Protein AF-A0A7S2GTJ6-F1 (afdb_monomer_lite)

InterPro domains:
  IPR036465 von Willebrand factor A-like domain superfamily [G3DSA:3.40.50.410] (1-73)
  IPR036465 von Willebrand factor A-like domain superfamily [SSF53300] (1-71)

Structure (mmCIF, N/CA/C/O backbone):
data_AF-A0A7S2GTJ6-F1
#
_entry.id   AF-A0A7S2GTJ6-F1
#
loop_
_atom_site.group_PDB
_atom_site.id
_atom_site.type_symbol
_atom_site.label_atom_id
_atom_site.label_alt_id
_atom_site.label_comp_id
_atom_site.label_asym_id
_atom_site.label_entity_id
_atom_site.label_seq_id
_atom_site.pdbx_PDB_ins_code
_atom_site.Cartn_x
_atom_site.Cartn_y
_atom_site.Cartn_z
_atom_site.occupancy
_atom_site.B_iso_or_equiv
_atom_site.auth_seq_id
_atom_site.auth_comp_id
_atom_site.auth_asym_id
_atom_site.auth_atom_id
_atom_site.pdbx_PDB_model_num
ATOM 1 N N . ARG A 1 1 ? -9.050 7.656 -2.848 1.00 88.12 1 ARG A N 1
ATOM 2 C CA . ARG A 1 1 ? -8.308 8.629 -2.011 1.00 88.12 1 ARG A CA 1
ATOM 3 C C . ARG A 1 1 ? -7.634 7.841 -0.902 1.00 88.12 1 ARG A C 1
ATOM 5 O O . ARG A 1 1 ? -8.272 6.912 -0.416 1.00 88.12 1 ARG A O 1
ATOM 12 N N . ILE A 1 2 ? -6.395 8.171 -0.550 1.00 91.94 2 ILE A N 1
ATOM 13 C CA . ILE A 1 2 ? -5.609 7.407 0.428 1.00 91.94 2 ILE A CA 1
ATOM 14 C C . ILE A 1 2 ? -5.216 8.280 1.611 1.00 91.94 2 ILE A C 1
ATOM 16 O O . ILE A 1 2 ? -5.014 9.480 1.441 1.00 91.94 2 ILE A O 1
ATOM 20 N N . MET A 1 3 ? -5.103 7.657 2.776 1.00 94.75 3 MET A N 1
ATOM 21 C CA . MET A 1 3 ? -4.469 8.208 3.966 1.00 94.75 3 MET A CA 1
ATOM 22 C C . MET A 1 3 ? -3.465 7.175 4.471 1.00 94.75 3 MET A C 1
ATOM 24 O O . MET A 1 3 ? -3.813 6.002 4.609 1.00 94.75 3 MET A O 1
ATOM 28 N N . LEU A 1 4 ? -2.230 7.609 4.705 1.00 95.25 4 LEU A N 1
ATOM 29 C CA . LEU A 1 4 ? -1.176 6.796 5.303 1.00 95.25 4 LEU A CA 1
ATOM 30 C C . LEU A 1 4 ? -0.922 7.347 6.706 1.00 95.25 4 LEU A C 1
ATOM 32 O O . LEU A 1 4 ? -0.662 8.541 6.845 1.00 95.25 4 LEU A O 1
ATOM 36 N N . PHE A 1 5 ? -1.027 6.502 7.727 1.00 94.50 5 PHE A N 1
ATOM 37 C CA . PHE A 1 5 ? -0.832 6.890 9.121 1.00 94.50 5 PHE A CA 1
ATOM 38 C C . PHE A 1 5 ? 0.203 5.980 9.785 1.00 94.50 5 PHE A C 1
ATOM 40 O O . PHE A 1 5 ? -0.005 4.775 9.868 1.00 94.50 5 PHE A O 1
ATOM 47 N N . LEU A 1 6 ? 1.316 6.552 10.237 1.00 94.56 6 LEU A N 1
ATOM 48 C CA . LEU A 1 6 ? 2.401 5.848 10.921 1.00 94.56 6 LEU A CA 1
ATOM 49 C C . LEU A 1 6 ? 2.396 6.232 12.401 1.00 94.56 6 LEU A C 1
ATOM 51 O O . LEU A 1 6 ? 2.280 7.413 12.724 1.00 94.56 6 LEU A O 1
ATOM 55 N N . THR A 1 7 ? 2.541 5.248 13.282 1.00 93.69 7 THR A N 1
ATOM 56 C CA . THR A 1 7 ? 2.640 5.449 14.728 1.00 93.69 7 THR A CA 1
ATOM 57 C C . THR A 1 7 ? 3.587 4.430 15.353 1.00 93.69 7 THR A C 1
ATOM 59 O O . THR A 1 7 ? 3.664 3.292 14.905 1.00 93.69 7 THR A O 1
ATOM 62 N N . ASP A 1 8 ? 4.309 4.835 16.385 1.00 92.00 8 ASP A N 1
ATOM 63 C CA . ASP A 1 8 ? 5.179 4.010 17.228 1.00 92.00 8 ASP A CA 1
ATOM 64 C C . ASP A 1 8 ? 4.646 3.891 18.671 1.00 92.00 8 ASP A C 1
ATOM 66 O O . ASP A 1 8 ? 5.293 3.297 19.530 1.00 92.00 8 ASP A O 1
ATOM 70 N N . GLY A 1 9 ? 3.470 4.466 18.949 1.00 91.12 9 GLY A N 1
ATOM 71 C CA . GLY A 1 9 ? 2.960 4.675 20.302 1.00 91.12 9 GLY A CA 1
ATOM 72 C C . GLY A 1 9 ? 1.691 3.895 20.643 1.00 91.12 9 GLY A C 1
ATOM 73 O O . GLY A 1 9 ? 1.152 3.128 19.844 1.00 91.12 9 GLY A O 1
ATOM 74 N N . HIS A 1 10 ? 1.203 4.137 21.860 1.00 90.62 10 HIS A N 1
ATOM 75 C CA . HIS A 1 10 ? -0.085 3.661 22.361 1.00 90.62 10 HIS A CA 1
ATOM 76 C C . HIS A 1 10 ? -1.093 4.811 22.412 1.00 90.62 10 HIS A C 1
ATOM 78 O O . HIS A 1 10 ? -0.738 5.933 22.781 1.00 90.62 10 HIS A O 1
ATOM 84 N N . ASP A 1 11 ? -2.357 4.532 22.084 1.00 88.94 11 ASP A N 1
ATOM 85 C CA . ASP A 1 11 ? -3.422 5.513 22.283 1.00 88.94 11 ASP A CA 1
ATOM 86 C C . ASP A 1 11 ? -3.763 5.672 23.772 1.00 88.94 11 ASP A C 1
ATOM 88 O O . ASP A 1 11 ? -3.976 4.692 24.485 1.00 88.94 11 ASP A O 1
ATOM 92 N N . GLY A 1 12 ? -3.843 6.925 24.222 1.00 89.06 12 GLY A N 1
ATOM 93 C CA . GLY A 1 12 ? -4.336 7.306 25.549 1.00 89.06 12 GLY A CA 1
ATOM 94 C C . GLY A 1 12 ? -5.601 8.165 25.504 1.00 89.06 12 GLY A C 1
ATOM 95 O O . GLY A 1 12 ? -6.057 8.626 26.548 1.00 89.06 12 GLY A O 1
ATOM 96 N N . SER A 1 13 ? -6.148 8.426 24.313 1.00 89.12 13 SER A N 1
ATOM 97 C CA . SER A 1 13 ? -7.313 9.297 24.128 1.00 89.12 13 SER A CA 1
ATOM 98 C C . SER A 1 13 ? -8.651 8.572 24.296 1.00 89.12 13 SER A C 1
ATOM 100 O O . SER A 1 13 ? -9.660 9.224 24.560 1.00 89.12 13 SER A O 1
ATOM 102 N N . GLY A 1 14 ? -8.664 7.239 24.179 1.00 88.75 14 GLY A N 1
ATOM 103 C CA . GLY A 1 14 ? -9.880 6.427 24.258 1.00 88.75 14 GLY A CA 1
ATOM 104 C C . GLY A 1 14 ? -10.670 6.393 22.949 1.00 88.75 14 GLY A C 1
ATOM 105 O O . GLY A 1 14 ? -11.822 5.961 22.947 1.00 88.75 14 GLY A O 1
ATOM 106 N N . VAL A 1 15 ? -10.064 6.842 21.846 1.00 91.75 15 VAL A N 1
ATOM 107 C CA . VAL A 1 15 ? -10.694 6.860 20.525 1.00 91.75 15 VAL A CA 1
ATOM 108 C C . VAL A 1 15 ? -10.836 5.441 19.985 1.00 91.75 15 VAL A C 1
ATOM 110 O O . VAL A 1 15 ? -9.922 4.619 20.015 1.00 91.75 15 VAL A O 1
ATOM 113 N N . THR A 1 16 ? -12.000 5.166 19.414 1.00 93.75 16 THR A N 1
ATOM 114 C CA . THR A 1 16 ? -12.347 3.879 18.816 1.00 93.75 16 THR A CA 1
ATOM 115 C C . THR A 1 16 ? -12.216 3.905 17.293 1.00 93.75 16 THR A C 1
ATOM 117 O O . THR A 1 16 ? -12.363 4.936 16.630 1.00 93.75 16 THR A O 1
ATOM 120 N N . ALA A 1 17 ? -12.010 2.734 16.685 1.00 93.62 17 ALA A N 1
ATOM 121 C CA . ALA A 1 17 ? -11.981 2.609 15.226 1.00 93.62 17 ALA A CA 1
ATOM 122 C C . ALA A 1 17 ? -13.308 3.042 14.564 1.00 93.62 17 ALA A C 1
ATOM 124 O O . ALA A 1 17 ? -13.317 3.530 13.429 1.00 93.62 17 ALA A O 1
ATOM 125 N N . GLN A 1 18 ? -14.433 2.889 15.267 1.00 94.56 18 GLN A N 1
ATOM 126 C CA . GLN A 1 18 ? -15.760 3.294 14.809 1.00 94.56 18 GLN A CA 1
ATOM 127 C C . GLN A 1 18 ? -15.885 4.817 14.713 1.00 94.56 18 GLN A C 1
ATOM 129 O O . GLN A 1 18 ? -16.409 5.313 13.717 1.00 94.56 18 GLN A O 1
ATOM 134 N N . GLU A 1 19 ? -15.356 5.563 15.684 1.00 94.88 19 GLU A N 1
ATOM 135 C CA . GLU A 1 19 ? -15.338 7.032 15.644 1.00 94.88 19 GLU A CA 1
ATOM 136 C C . GLU A 1 19 ? -14.496 7.545 14.476 1.00 94.88 19 GLU A C 1
ATOM 138 O O . GLU A 1 19 ? -14.947 8.406 13.718 1.00 94.88 19 GLU A O 1
ATOM 143 N N . VAL A 1 20 ? -13.316 6.955 14.255 1.00 94.12 20 VAL A N 1
ATOM 144 C CA . VAL A 1 20 ? -12.474 7.274 13.088 1.00 94.12 20 VAL A CA 1
ATOM 145 C C . VAL A 1 20 ? -13.224 7.010 11.781 1.00 94.12 20 VAL A C 1
ATOM 147 O O . VAL A 1 20 ? -13.200 7.832 10.863 1.00 94.12 20 VAL A O 1
ATOM 150 N N . THR A 1 21 ? -13.957 5.901 11.709 1.00 94.94 21 THR A N 1
ATOM 151 C CA . THR A 1 21 ? -14.771 5.553 10.536 1.00 94.94 21 THR A CA 1
ATOM 152 C C . THR A 1 21 ? -15.914 6.547 10.321 1.00 94.94 21 THR A C 1
ATOM 154 O O . THR A 1 21 ? -16.156 6.966 9.190 1.00 94.94 21 THR A O 1
ATOM 157 N N . ALA A 1 22 ? -16.577 6.998 11.389 1.00 95.94 22 ALA A N 1
ATOM 158 C CA . ALA A 1 22 ? -17.636 8.0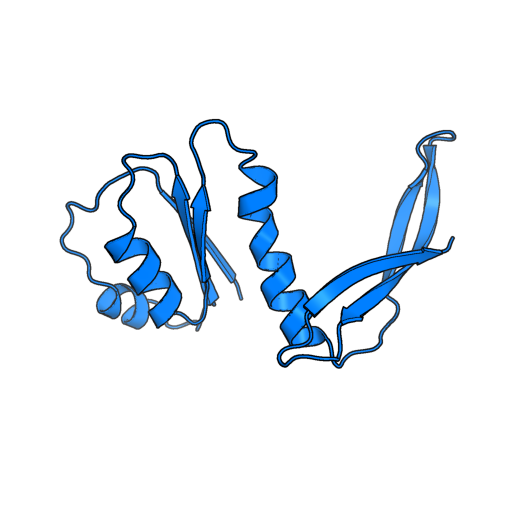06 11.316 1.00 95.94 22 ALA A CA 1
ATOM 159 C C . ALA A 1 22 ? -17.111 9.385 10.867 1.00 95.94 22 ALA A C 1
ATOM 161 O O . ALA A 1 22 ? -17.808 10.132 10.172 1.00 95.94 22 ALA A O 1
ATOM 162 N N . MET A 1 23 ? -15.864 9.718 11.215 1.00 95.00 23 MET A N 1
ATOM 163 C CA . MET A 1 23 ? -15.184 10.931 10.750 1.00 95.00 23 MET A CA 1
ATOM 164 C C . MET A 1 23 ? -14.743 10.851 9.284 1.00 95.00 23 MET A C 1
ATOM 166 O O . MET A 1 23 ? -14.610 11.886 8.624 1.00 95.00 23 MET A O 1
ATOM 170 N N . ASN A 1 24 ? -14.573 9.649 8.730 1.00 95.62 24 ASN A N 1
ATOM 171 C CA . ASN A 1 24 ? -14.149 9.422 7.349 1.00 95.62 24 ASN A CA 1
ATOM 172 C C . ASN A 1 24 ? -15.276 9.658 6.317 1.00 95.62 24 ASN A C 1
ATOM 174 O O . ASN A 1 24 ? -15.579 8.822 5.464 1.00 95.62 24 ASN A O 1
ATOM 178 N N . ARG A 1 25 ? -15.873 10.856 6.334 1.00 95.19 25 ARG A N 1
ATOM 179 C CA . ARG A 1 25 ? -16.984 11.266 5.449 1.00 95.19 25 ARG A CA 1
ATOM 180 C C . ARG A 1 25 ? -16.630 11.254 3.959 1.00 95.19 25 ARG A C 1
ATOM 182 O O . ARG A 1 25 ? -17.511 11.251 3.106 1.00 95.19 25 ARG A O 1
ATOM 189 N N . PHE A 1 26 ? -15.339 11.253 3.636 1.00 93.69 26 PHE A N 1
ATOM 190 C CA . PHE A 1 26 ? -14.821 11.263 2.268 1.00 93.69 26 PHE A CA 1
ATOM 191 C C . PHE A 1 26 ? -14.372 9.886 1.769 1.00 93.69 26 PHE A C 1
ATOM 193 O O . PHE A 1 26 ? -13.788 9.800 0.684 1.00 93.69 26 PHE A O 1
ATOM 200 N N . ASN A 1 27 ? -14.647 8.818 2.526 1.00 92.50 27 ASN A N 1
ATOM 201 C CA . ASN A 1 27 ? -14.375 7.437 2.136 1.00 92.50 27 ASN A CA 1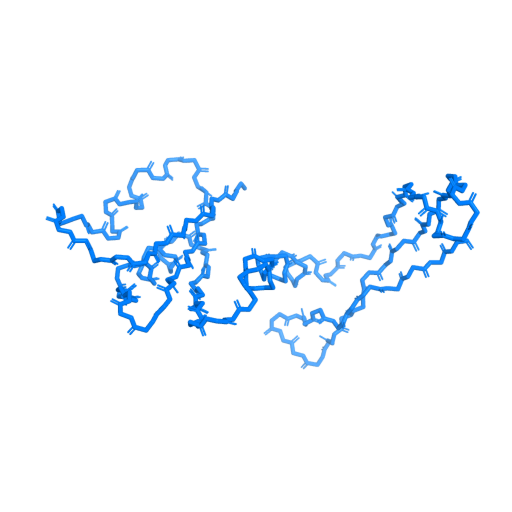
ATOM 202 C C . ASN A 1 27 ? -12.900 7.156 1.795 1.00 92.50 27 ASN A C 1
ATOM 204 O O . ASN A 1 27 ? -12.622 6.352 0.898 1.00 92.50 27 ASN A O 1
ATOM 208 N N . TYR A 1 28 ? -11.956 7.788 2.498 1.00 95.44 28 TYR A N 1
ATOM 209 C CA . TYR A 1 28 ? -10.531 7.484 2.373 1.00 95.44 28 TYR A CA 1
ATOM 210 C C . TYR A 1 28 ? -10.270 6.006 2.667 1.00 95.44 28 TYR A C 1
ATOM 212 O O . TYR A 1 28 ? -10.830 5.451 3.610 1.00 95.44 28 TYR A O 1
ATOM 220 N N . THR A 1 29 ? -9.406 5.384 1.868 1.00 94.88 29 THR A N 1
ATOM 221 C CA . THR A 1 29 ? -8.766 4.129 2.259 1.00 94.88 29 THR A CA 1
ATOM 222 C C . THR A 1 29 ? -7.638 4.463 3.230 1.00 94.88 29 THR A C 1
ATOM 224 O O . THR A 1 29 ? -6.738 5.223 2.861 1.00 94.88 29 THR A O 1
ATOM 227 N N . VAL A 1 30 ? -7.699 3.936 4.453 1.00 96.06 30 VAL A N 1
ATOM 228 C CA . VAL A 1 30 ? -6.739 4.264 5.519 1.00 96.06 30 VAL A CA 1
ATOM 229 C C . VAL A 1 30 ? -5.779 3.101 5.724 1.00 96.06 30 VAL A C 1
ATOM 231 O O . VAL A 1 30 ? -6.183 2.036 6.181 1.00 96.06 30 VAL A O 1
ATOM 234 N N . PHE A 1 31 ? -4.509 3.316 5.398 1.00 96.44 31 PHE A N 1
ATOM 235 C CA . PHE A 1 31 ? -3.428 2.395 5.729 1.00 96.44 31 PHE A CA 1
ATOM 236 C C . PHE A 1 31 ? -2.755 2.856 7.010 1.00 96.44 31 PHE A C 1
ATOM 238 O O . PHE A 1 31 ? -2.430 4.038 7.148 1.00 96.44 31 PHE A O 1
ATOM 245 N N . THR A 1 32 ? -2.534 1.922 7.924 1.00 96.50 32 THR A N 1
ATOM 246 C CA . THR A 1 32 ? -1.877 2.196 9.198 1.00 96.50 32 THR A CA 1
ATOM 247 C C . THR A 1 32 ? -0.571 1.419 9.297 1.00 96.50 32 THR A C 1
ATOM 249 O O . THR A 1 32 ? -0.454 0.305 8.791 1.00 96.50 32 THR A O 1
ATOM 252 N N . TYR A 1 33 ? 0.424 2.020 9.934 1.00 95.75 33 TYR A N 1
ATOM 253 C CA . TYR A 1 33 ? 1.756 1.461 10.100 1.00 95.75 33 TYR A CA 1
ATOM 254 C C . TYR A 1 33 ? 2.132 1.565 11.576 1.00 95.75 33 TYR A C 1
ATOM 256 O O . TYR A 1 33 ? 2.170 2.673 12.107 1.00 95.75 33 TYR A O 1
ATOM 264 N N . SER A 1 34 ? 2.390 0.433 12.227 1.00 95.75 34 SER A N 1
ATOM 265 C CA . SER A 1 34 ? 2.897 0.403 13.605 1.00 95.75 34 SER A CA 1
ATOM 266 C C . SER A 1 34 ? 4.405 0.165 13.576 1.00 95.75 34 SER A C 1
ATOM 268 O O . SER A 1 34 ? 4.836 -0.857 13.039 1.00 95.75 34 SER A O 1
ATOM 270 N N . PHE A 1 35 ? 5.195 1.094 14.111 1.00 93.94 35 PHE A N 1
ATOM 271 C CA . PHE A 1 35 ? 6.655 1.067 14.061 1.00 93.94 35 PHE A CA 1
ATOM 272 C C . PHE A 1 35 ? 7.276 0.594 15.370 1.00 93.94 35 PHE A C 1
ATOM 274 O O . PHE A 1 35 ? 7.056 1.175 16.425 1.00 93.94 35 PHE A O 1
ATOM 281 N N . GLY A 1 36 ? 8.120 -0.421 15.266 1.00 90.38 36 GLY A N 1
ATOM 282 C CA . GLY A 1 36 ? 8.893 -0.962 16.366 1.00 90.38 36 GLY A CA 1
ATOM 283 C C . GLY A 1 36 ? 8.171 -2.044 17.159 1.00 90.38 36 GLY A C 1
ATOM 284 O O . GLY A 1 36 ? 6.995 -2.358 16.951 1.00 90.38 36 GLY A O 1
ATOM 285 N N . SER A 1 37 ? 8.926 -2.674 18.051 1.00 87.31 37 SER A N 1
ATOM 286 C CA . SER A 1 37 ? 8.484 -3.819 18.862 1.00 87.31 37 SER A CA 1
ATOM 287 C C . SER A 1 37 ? 7.566 -3.456 20.034 1.00 87.31 37 SER A C 1
ATOM 289 O O . SER A 1 37 ? 6.970 -4.349 20.637 1.00 87.31 37 SER A O 1
ATOM 291 N N . GLN A 1 38 ? 7.467 -2.170 20.375 1.00 88.56 38 GLN A N 1
ATOM 292 C CA . GLN A 1 38 ? 6.658 -1.665 21.492 1.00 88.56 38 GLN A CA 1
ATOM 293 C C . GLN A 1 38 ? 5.426 -0.868 21.038 1.00 88.56 38 GLN A C 1
ATOM 295 O O . GLN A 1 38 ? 4.695 -0.368 21.883 1.00 88.56 38 GLN A O 1
ATOM 300 N N . ALA A 1 39 ? 5.176 -0.735 19.733 1.00 91.19 39 ALA A N 1
ATOM 301 C CA . ALA A 1 39 ? 4.010 -0.002 19.247 1.00 91.19 39 ALA A CA 1
ATOM 302 C C . ALA A 1 39 ? 2.701 -0.756 19.510 1.00 91.19 39 ALA A C 1
ATOM 304 O O . ALA A 1 39 ? 2.669 -1.989 19.507 1.00 91.19 39 ALA A O 1
ATOM 305 N N . ASP A 1 40 ? 1.586 -0.030 19.653 1.00 92.00 40 ASP A N 1
ATOM 306 C CA . ASP A 1 40 ? 0.275 -0.675 19.610 1.00 92.00 40 ASP A CA 1
ATOM 307 C C . ASP A 1 40 ? -0.037 -1.172 18.192 1.00 92.00 40 ASP A C 1
ATOM 309 O O . ASP A 1 40 ? 0.121 -0.469 17.189 1.00 92.00 40 ASP A O 1
ATOM 313 N N . TYR A 1 41 ? -0.541 -2.398 18.117 1.00 94.06 41 TYR A N 1
ATOM 314 C CA . TYR A 1 41 ? -0.997 -3.033 16.883 1.00 94.06 41 TYR A CA 1
ATOM 315 C C . TYR A 1 41 ? -2.521 -3.106 16.817 1.00 94.06 41 TYR A C 1
ATOM 317 O O . TYR A 1 41 ? -3.082 -3.307 15.743 1.00 94.06 41 TYR A O 1
ATOM 325 N N . THR A 1 42 ? -3.208 -2.978 17.952 1.00 94.69 42 THR A N 1
ATOM 326 C CA . THR A 1 42 ? -4.626 -3.316 18.082 1.00 94.69 42 THR A CA 1
ATOM 327 C C . THR A 1 42 ? -5.498 -2.244 17.452 1.00 94.69 42 THR A C 1
ATOM 329 O O . THR A 1 42 ? -6.261 -2.535 16.524 1.00 94.69 42 THR A O 1
ATOM 332 N N . LEU A 1 43 ? -5.364 -0.993 17.904 1.00 95.81 43 LEU A N 1
ATOM 333 C CA . LEU A 1 43 ? -6.172 0.108 17.388 1.00 95.81 43 LEU A CA 1
ATOM 334 C C . LEU A 1 43 ? -5.809 0.468 15.935 1.00 95.81 43 LEU A C 1
ATOM 336 O O . LEU A 1 43 ? -6.729 0.548 15.114 1.00 95.81 43 LEU A O 1
ATOM 340 N N . PRO A 1 44 ? -4.522 0.602 15.543 1.00 96.25 44 PRO A N 1
ATOM 341 C CA . PRO A 1 44 ? -4.166 0.881 14.152 1.00 96.25 44 PRO A CA 1
ATOM 342 C C . PRO A 1 44 ? -4.686 -0.185 13.182 1.00 96.25 44 PRO A C 1
ATOM 344 O O . PRO A 1 44 ? -5.209 0.154 12.114 1.00 96.25 44 PRO A O 1
ATOM 347 N N . LYS A 1 45 ? -4.616 -1.469 13.555 1.00 96.56 45 LYS A N 1
ATOM 348 C CA . LYS A 1 45 ? -5.165 -2.563 12.747 1.00 96.56 45 LYS A CA 1
ATOM 349 C C . LYS A 1 45 ? -6.682 -2.486 12.631 1.00 96.56 45 LYS A C 1
ATOM 351 O O . LYS A 1 45 ? -7.206 -2.609 11.524 1.00 96.56 45 LYS A O 1
ATOM 356 N N . ALA A 1 46 ? -7.385 -2.222 13.733 1.00 96.75 46 ALA A N 1
ATOM 357 C CA . ALA A 1 46 ? -8.835 -2.046 13.719 1.00 96.75 46 ALA A CA 1
ATOM 358 C C . ALA A 1 46 ? -9.269 -0.875 12.816 1.00 96.75 46 ALA A C 1
ATOM 360 O O . ALA A 1 46 ? -10.209 -1.021 12.031 1.00 96.75 46 ALA A O 1
ATOM 361 N N . ILE A 1 47 ? -8.551 0.254 12.862 1.00 96.69 47 ILE A N 1
ATOM 362 C CA . ILE A 1 47 ? -8.807 1.423 12.008 1.00 96.69 47 ILE A CA 1
ATOM 363 C C . ILE A 1 47 ? -8.642 1.072 10.526 1.00 96.69 47 ILE A C 1
ATOM 365 O O . ILE A 1 47 ? -9.534 1.384 9.732 1.00 96.69 47 ILE A O 1
ATOM 369 N N . ALA A 1 48 ? -7.541 0.417 10.143 1.00 96.62 48 ALA A N 1
ATOM 370 C CA . ALA A 1 48 ? -7.305 0.039 8.749 1.00 96.62 48 ALA A CA 1
ATOM 371 C C . ALA A 1 48 ? -8.390 -0.913 8.225 1.00 96.62 48 ALA A C 1
ATOM 373 O O . ALA A 1 48 ? -8.957 -0.671 7.156 1.00 96.62 48 ALA A O 1
ATOM 374 N N . CYS A 1 49 ? -8.744 -1.940 9.006 1.00 95.94 49 CYS A N 1
ATOM 375 C CA . CYS A 1 49 ? -9.810 -2.878 8.655 1.00 95.94 49 CYS A CA 1
ATOM 376 C C . CYS A 1 49 ? -11.163 -2.174 8.465 1.00 95.94 49 CYS A C 1
ATOM 378 O O . CYS A 1 49 ? -11.856 -2.434 7.481 1.00 95.94 49 CYS A O 1
ATOM 380 N N . ALA A 1 50 ? -11.525 -1.245 9.354 1.00 96.56 50 ALA A N 1
ATOM 381 C CA . ALA A 1 50 ? -12.786 -0.506 9.264 1.00 96.56 50 ALA A CA 1
ATOM 382 C C . ALA A 1 50 ? -12.835 0.480 8.077 1.00 96.56 50 ALA A C 1
ATOM 384 O O . ALA A 1 50 ? -13.913 0.835 7.601 1.00 96.56 50 ALA A O 1
ATOM 385 N N . ASN A 1 51 ? -11.674 0.886 7.550 1.00 96.19 51 ASN A N 1
ATOM 386 C CA . ASN A 1 51 ? -11.544 1.901 6.502 1.00 96.19 51 ASN A CA 1
ATOM 387 C C . ASN A 1 51 ? -10.955 1.354 5.189 1.00 96.19 51 ASN A C 1
ATOM 389 O O . ASN A 1 51 ? -10.300 2.089 4.447 1.00 96.19 51 ASN A O 1
ATOM 393 N N . ARG A 1 52 ? -11.222 0.078 4.862 1.00 93.62 52 ARG A N 1
ATOM 394 C CA . ARG A 1 52 ? -10.859 -0.568 3.577 1.00 93.62 52 ARG A CA 1
ATOM 395 C C . ARG A 1 52 ? -9.361 -0.522 3.250 1.00 93.62 52 ARG A C 1
ATOM 397 O O . ARG A 1 52 ? -9.007 -0.477 2.071 1.00 93.62 52 ARG A O 1
ATOM 404 N N . GLY A 1 53 ? -8.503 -0.454 4.262 1.00 93.94 53 GLY A N 1
ATOM 405 C CA . GLY A 1 53 ? -7.056 -0.431 4.098 1.00 93.94 53 GLY A CA 1
ATOM 406 C C . GLY A 1 53 ? -6.381 -1.651 4.701 1.00 93.94 53 GLY A C 1
ATOM 407 O O . GLY A 1 53 ? -7.023 -2.636 5.062 1.00 93.94 53 GLY A O 1
ATOM 408 N N . ILE A 1 54 ? -5.057 -1.573 4.778 1.00 94.88 54 ILE A N 1
ATOM 409 C CA . ILE A 1 54 ? -4.197 -2.621 5.323 1.00 94.88 54 ILE A CA 1
ATOM 410 C C . ILE A 1 54 ? -3.346 -2.006 6.427 1.00 94.88 54 ILE A C 1
ATOM 412 O O . ILE A 1 54 ? -2.874 -0.874 6.302 1.00 94.88 54 ILE A O 1
ATOM 416 N N . TRP A 1 55 ? -3.182 -2.767 7.502 1.00 96.25 55 TRP A N 1
ATOM 417 C CA . TRP A 1 55 ? -2.220 -2.465 8.546 1.00 96.25 55 TRP A CA 1
ATOM 418 C C . TRP A 1 55 ? -0.909 -3.196 8.278 1.00 96.25 55 TRP A C 1
ATOM 420 O O . TRP A 1 55 ? -0.922 -4.381 7.935 1.00 96.25 55 TRP A O 1
ATOM 430 N N . TYR A 1 56 ? 0.201 -2.495 8.477 1.00 95.06 56 TYR A N 1
ATOM 431 C CA . TYR A 1 56 ? 1.545 -3.037 8.355 1.00 95.06 56 TYR A CA 1
ATOM 432 C C . TYR A 1 56 ? 2.320 -2.846 9.657 1.00 95.06 56 TYR A C 1
ATOM 434 O O . TYR A 1 56 ? 2.233 -1.805 10.309 1.00 95.06 56 TYR A O 1
ATOM 442 N N . HIS A 1 57 ? 3.127 -3.842 10.005 1.00 94.06 57 HIS A N 1
ATOM 443 C CA . HIS A 1 57 ? 4.116 -3.719 11.069 1.00 94.06 57 HIS A CA 1
ATOM 444 C C . HIS A 1 57 ? 5.473 -3.362 10.465 1.00 94.06 57 HIS A C 1
ATOM 446 O O . HIS A 1 57 ? 5.892 -3.965 9.476 1.00 94.06 57 HIS A O 1
ATOM 452 N N . VAL A 1 58 ? 6.143 -2.371 11.045 1.00 93.19 58 VAL A N 1
ATOM 453 C CA . VAL A 1 58 ? 7.507 -1.987 10.683 1.00 93.19 58 VAL A CA 1
ATOM 454 C C . VAL A 1 58 ? 8.425 -2.449 11.807 1.00 93.19 58 VAL A C 1
ATOM 456 O O . VAL A 1 58 ? 8.350 -1.938 12.919 1.00 93.19 58 VAL A O 1
ATOM 459 N N . ASN A 1 59 ? 9.286 -3.424 11.520 1.00 90.38 59 A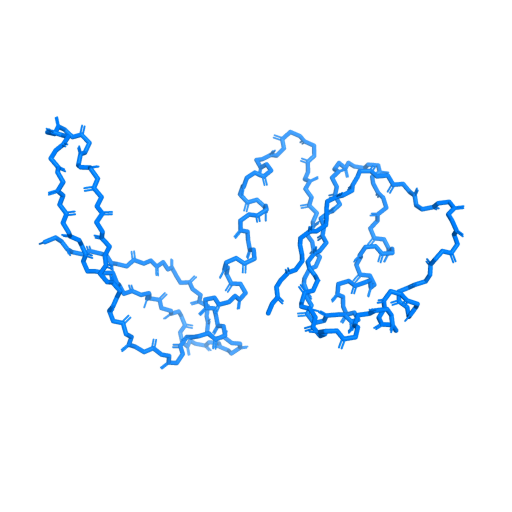SN A N 1
ATOM 460 C CA . ASN A 1 59 ? 10.253 -3.926 12.495 1.00 90.38 59 ASN A CA 1
ATOM 461 C C . ASN A 1 59 ? 11.318 -2.874 12.838 1.00 90.38 59 ASN A C 1
ATOM 463 O O . ASN A 1 59 ? 11.731 -2.099 11.971 1.00 90.38 59 ASN A O 1
ATOM 467 N N . ASP A 1 60 ? 11.824 -2.923 14.072 1.00 87.94 60 ASP A N 1
ATOM 468 C CA . ASP A 1 60 ? 12.986 -2.135 14.493 1.00 87.94 60 ASP A CA 1
ATOM 469 C C . ASP A 1 60 ? 14.191 -2.434 13.586 1.00 87.94 60 ASP A C 1
ATOM 471 O O . ASP A 1 60 ? 14.526 -3.592 13.329 1.00 87.94 60 ASP A O 1
ATOM 475 N N . GLY A 1 61 ? 14.826 -1.383 13.057 1.00 84.06 61 GLY A N 1
ATOM 476 C CA . GLY A 1 61 ? 15.942 -1.507 12.109 1.00 84.06 61 GLY A CA 1
ATOM 477 C C . GLY A 1 61 ? 15.558 -2.001 10.704 1.00 84.06 61 GLY A C 1
ATOM 478 O O . GLY A 1 61 ? 16.439 -2.179 9.864 1.00 84.06 61 GLY A O 1
ATOM 479 N N . GLY A 1 62 ? 14.269 -2.214 10.424 1.00 81.50 62 GLY A N 1
ATOM 480 C CA . GLY A 1 62 ? 13.775 -2.548 9.091 1.00 81.50 62 GLY A CA 1
ATOM 481 C C . GLY A 1 62 ? 13.793 -1.354 8.132 1.00 81.50 62 GLY A C 1
ATOM 482 O O . GLY A 1 62 ? 13.803 -0.192 8.544 1.00 81.50 62 GLY A O 1
ATOM 483 N N . ASN A 1 63 ? 13.748 -1.632 6.827 1.00 87.06 63 ASN A N 1
ATOM 484 C CA . ASN A 1 63 ? 13.601 -0.581 5.825 1.00 87.06 63 ASN A CA 1
ATOM 485 C C . ASN A 1 63 ? 12.159 -0.054 5.823 1.00 87.06 63 ASN A C 1
ATOM 487 O O . ASN A 1 63 ? 11.263 -0.614 5.188 1.00 87.06 63 ASN A O 1
ATOM 491 N N . ILE A 1 64 ? 11.943 1.050 6.538 1.00 88.88 64 ILE A N 1
ATOM 492 C CA . ILE A 1 64 ? 10.646 1.727 6.610 1.00 88.88 64 ILE A CA 1
ATOM 493 C C . ILE A 1 64 ? 10.110 2.112 5.227 1.00 88.88 64 ILE A C 1
ATOM 495 O O . ILE A 1 64 ? 8.902 2.050 5.011 1.00 88.88 64 ILE A O 1
ATOM 499 N N . 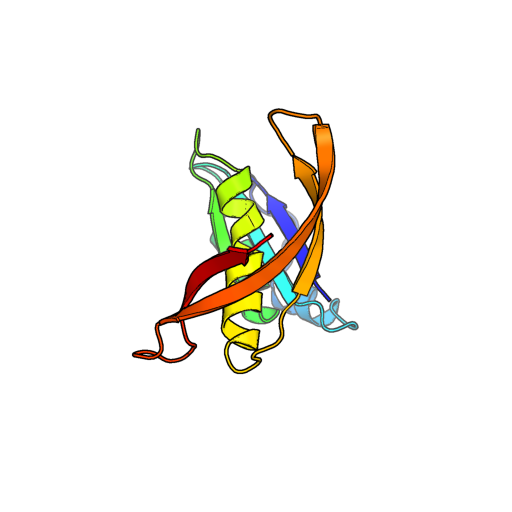GLY A 1 65 ? 10.989 2.455 4.279 1.00 89.00 65 GLY A N 1
ATOM 500 C CA . GLY A 1 65 ? 10.601 2.806 2.914 1.00 89.00 65 GLY A CA 1
ATOM 501 C C . GLY A 1 65 ? 9.932 1.642 2.186 1.00 89.00 65 GLY A C 1
ATOM 502 O O . GLY A 1 65 ? 8.894 1.829 1.550 1.00 89.00 65 GLY A O 1
ATOM 503 N N . ASP A 1 66 ? 10.454 0.427 2.352 1.00 89.81 66 ASP A N 1
ATOM 504 C CA . ASP A 1 66 ? 9.891 -0.773 1.725 1.00 89.81 66 ASP A CA 1
ATOM 505 C C . ASP A 1 66 ? 8.497 -1.074 2.289 1.00 89.81 66 ASP A C 1
ATOM 507 O O . ASP A 1 66 ? 7.539 -1.288 1.541 1.00 89.81 66 ASP A O 1
ATOM 511 N N . VAL A 1 67 ? 8.332 -0.989 3.612 1.00 91.38 67 VAL A N 1
ATOM 512 C CA . VAL A 1 67 ? 7.027 -1.230 4.242 1.00 91.38 67 VAL A CA 1
ATOM 513 C C . VAL A 1 67 ? 6.032 -0.130 3.874 1.00 91.38 67 VAL A C 1
ATOM 515 O O . VAL A 1 67 ? 4.925 -0.426 3.428 1.00 91.38 67 VAL A O 1
ATOM 518 N N . MET A 1 68 ? 6.419 1.144 3.970 1.00 89.00 68 MET A N 1
ATOM 519 C CA . MET A 1 68 ? 5.538 2.269 3.640 1.00 89.00 68 MET A CA 1
ATOM 520 C C . MET A 1 68 ? 5.195 2.361 2.153 1.00 89.00 68 MET A C 1
ATOM 522 O O . MET A 1 68 ? 4.194 2.987 1.813 1.00 89.00 68 MET A O 1
ATOM 526 N N . SER A 1 69 ? 5.969 1.732 1.266 1.00 91.69 69 SER A N 1
ATOM 527 C CA . SER A 1 69 ? 5.640 1.618 -0.160 1.00 91.69 69 SER A CA 1
ATOM 528 C C . SER A 1 69 ? 4.691 0.452 -0.478 1.00 91.69 69 SER A C 1
ATOM 530 O O . SER A 1 69 ? 4.100 0.422 -1.558 1.00 91.69 69 SER A O 1
ATOM 532 N N . SER A 1 70 ? 4.437 -0.457 0.471 1.00 89.25 70 SER A N 1
ATOM 533 C CA . SER A 1 70 ? 3.611 -1.658 0.255 1.00 89.25 70 SER A CA 1
ATOM 534 C C . SER A 1 70 ? 2.153 -1.356 -0.125 1.00 89.25 70 SER A C 1
ATOM 536 O O . SER A 1 70 ? 1.489 -2.182 -0.753 1.00 89.25 70 SER A O 1
ATOM 538 N N . TYR A 1 71 ? 1.645 -0.149 0.158 1.00 91.12 71 TYR A N 1
ATOM 539 C CA . TYR A 1 71 ? 0.322 0.275 -0.322 1.00 91.12 71 TYR A CA 1
ATOM 540 C C . TYR A 1 71 ? 0.206 0.290 -1.858 1.00 91.12 71 TYR A C 1
ATOM 542 O O . TYR A 1 71 ? -0.905 0.165 -2.381 1.00 91.12 71 TYR A O 1
ATOM 550 N N . PHE A 1 72 ? 1.317 0.421 -2.597 1.00 91.38 72 PHE A N 1
ATOM 551 C CA . PHE A 1 72 ? 1.298 0.321 -4.057 1.00 91.38 72 PHE A CA 1
ATOM 552 C C . PHE A 1 72 ? 0.829 -1.059 -4.515 1.00 91.38 72 PHE A C 1
ATOM 554 O O . PHE A 1 72 ? 0.054 -1.140 -5.468 1.00 91.38 72 PHE A O 1
ATOM 561 N N . THR A 1 73 ? 1.220 -2.124 -3.810 1.00 89.12 73 THR A N 1
ATOM 562 C CA . THR A 1 73 ? 0.813 -3.499 -4.122 1.00 89.12 73 THR A CA 1
ATOM 563 C C . THR A 1 73 ? -0.700 -3.652 -4.033 1.00 89.12 73 THR A C 1
ATOM 565 O O . THR A 1 73 ? -1.310 -4.146 -4.977 1.00 89.12 73 THR A O 1
ATOM 568 N N . TYR A 1 74 ? -1.332 -3.115 -2.983 1.00 88.44 74 TYR A N 1
ATOM 569 C CA . TYR A 1 74 ? -2.794 -3.133 -2.838 1.00 88.44 74 TYR A CA 1
ATOM 570 C C . TYR A 1 74 ? -3.508 -2.571 -4.076 1.00 88.44 74 TYR A C 1
ATOM 572 O O . TYR A 1 74 ? -4.431 -3.181 -4.615 1.00 88.44 74 TYR A O 1
ATOM 580 N N . TYR A 1 75 ? -3.060 -1.417 -4.575 1.00 87.38 75 TYR A N 1
ATOM 581 C CA . TYR A 1 75 ? -3.659 -0.816 -5.765 1.00 87.38 75 TYR A CA 1
ATOM 582 C C . TYR A 1 75 ? -3.289 -1.544 -7.053 1.00 87.38 75 TYR A C 1
ATOM 584 O O . TYR A 1 75 ? -4.135 -1.676 -7.940 1.00 87.38 75 TYR A O 1
ATOM 592 N N . ALA A 1 76 ? -2.051 -2.020 -7.167 1.00 88.44 76 ALA A N 1
ATOM 593 C CA . ALA A 1 76 ? -1.606 -2.765 -8.332 1.00 88.44 76 ALA A CA 1
ATOM 594 C C . ALA A 1 76 ? -2.442 -4.036 -8.526 1.00 88.44 76 ALA A C 1
ATOM 596 O O . ALA A 1 76 ? -2.875 -4.302 -9.647 1.00 88.44 76 ALA A O 1
ATOM 597 N N . GLU A 1 77 ? -2.726 -4.777 -7.454 1.00 89.00 77 GLU A N 1
ATOM 598 C CA . GLU A 1 77 ? -3.524 -6.008 -7.485 1.00 89.00 77 GLU A CA 1
ATOM 599 C C . GLU A 1 77 ? -4.997 -5.736 -7.836 1.00 89.00 77 GLU A C 1
ATOM 601 O O . GLU A 1 77 ? -5.573 -6.422 -8.687 1.00 89.00 77 GLU A O 1
ATOM 606 N N . VAL A 1 78 ? -5.594 -4.669 -7.284 1.00 86.25 78 VAL A N 1
ATOM 607 C CA . VAL A 1 78 ? -6.962 -4.227 -7.636 1.00 86.25 78 VAL A CA 1
ATOM 608 C C . VAL A 1 78 ? -7.074 -3.845 -9.118 1.00 86.25 78 VAL A C 1
ATOM 610 O O . VAL A 1 78 ? -8.114 -4.051 -9.744 1.00 86.25 78 VAL A O 1
ATOM 613 N N . LEU A 1 79 ? -6.006 -3.307 -9.709 1.00 87.12 79 LEU A N 1
ATOM 614 C CA . LEU A 1 79 ? -5.964 -2.899 -11.115 1.00 87.12 79 LEU A CA 1
ATOM 615 C C . LEU A 1 79 ? -5.481 -4.009 -12.064 1.00 87.12 79 LEU A C 1
ATOM 617 O O . LEU A 1 79 ? -5.353 -3.756 -13.260 1.00 87.12 79 LEU A O 1
ATOM 621 N N . SER A 1 80 ? -5.272 -5.236 -11.582 1.00 89.06 80 SER A N 1
ATOM 622 C CA . SER A 1 80 ? -4.639 -6.338 -12.332 1.00 89.06 80 SER A CA 1
ATOM 623 C C . SER A 1 80 ? -5.365 -6.817 -13.598 1.00 89.06 80 SER A C 1
ATOM 625 O O . SER A 1 80 ? -4.810 -7.540 -14.438 1.00 89.06 80 SER A O 1
ATOM 627 N N . THR A 1 81 ? -6.628 -6.433 -13.762 1.00 86.12 81 THR A N 1
ATOM 628 C CA . THR A 1 81 ? -7.412 -6.689 -14.976 1.00 86.12 81 THR A CA 1
ATOM 629 C C . THR A 1 81 ? -7.148 -5.659 -16.074 1.00 86.12 81 THR A C 1
ATOM 631 O O . THR A 1 81 ? -7.415 -5.935 -17.244 1.00 86.12 81 THR A O 1
ATOM 634 N N . ARG A 1 82 ? -6.579 -4.494 -15.738 1.00 84.38 82 ARG A N 1
ATOM 635 C CA . ARG A 1 82 ? -6.250 -3.436 -16.696 1.00 84.38 82 ARG A CA 1
ATOM 636 C C . ARG A 1 82 ? -4.911 -3.728 -17.365 1.00 84.38 82 ARG A C 1
ATOM 638 O O . ARG A 1 82 ? -3.884 -3.836 -16.706 1.00 84.38 82 ARG A O 1
ATOM 645 N N . LYS A 1 83 ? -4.916 -3.804 -18.696 1.00 80.56 83 LYS A N 1
ATOM 646 C CA . LYS A 1 83 ? -3.712 -3.968 -19.522 1.00 80.56 83 LYS A CA 1
ATOM 647 C C . LYS A 1 83 ? -3.443 -2.670 -20.275 1.00 80.56 83 LYS A C 1
ATOM 649 O O . LYS A 1 83 ? -3.850 -2.524 -21.422 1.00 80.56 83 LYS A O 1
ATOM 654 N N . GLN A 1 84 ? -2.829 -1.702 -19.602 1.00 89.19 84 GLN A N 1
ATOM 655 C CA . GLN A 1 84 ? -2.500 -0.410 -20.202 1.00 89.19 84 GLN A CA 1
ATOM 656 C C . GLN A 1 84 ? -1.014 -0.119 -20.025 1.00 89.19 84 GLN A C 1
ATOM 658 O O . GLN A 1 84 ? -0.516 -0.129 -18.902 1.00 89.19 84 GLN A O 1
ATOM 663 N N . ILE A 1 85 ? -0.338 0.186 -21.134 1.00 93.00 85 ILE A N 1
ATOM 664 C CA . ILE A 1 85 ? 1.042 0.674 -21.114 1.00 93.00 85 ILE A CA 1
ATOM 665 C C . ILE A 1 85 ? 1.052 2.080 -20.506 1.00 93.00 85 ILE A C 1
ATOM 667 O O . ILE A 1 85 ? 0.238 2.942 -20.862 1.00 93.00 85 ILE A O 1
ATOM 671 N N . ARG A 1 86 ? 1.959 2.310 -19.559 1.00 93.12 86 ARG A N 1
ATOM 672 C CA . ARG A 1 86 ? 2.219 3.620 -18.957 1.00 93.12 86 ARG A CA 1
ATOM 673 C C . ARG A 1 86 ? 3.553 4.124 -19.487 1.00 93.12 86 ARG A C 1
ATOM 675 O O . ARG A 1 86 ? 4.573 3.481 -19.272 1.00 93.12 86 ARG A O 1
ATOM 682 N N . TRP A 1 87 ? 3.522 5.264 -20.164 1.00 94.69 87 TRP A N 1
ATOM 683 C CA . TRP A 1 87 ? 4.726 5.940 -20.627 1.00 94.69 87 TRP A CA 1
ATOM 684 C C . TRP A 1 87 ? 5.219 6.900 -19.551 1.00 94.69 87 TRP A C 1
ATOM 686 O O . TRP A 1 87 ? 4.427 7.688 -19.027 1.00 94.69 87 TRP A O 1
ATOM 696 N N . THR A 1 88 ? 6.503 6.833 -19.214 1.00 94.25 88 THR A N 1
ATOM 697 C CA . THR A 1 88 ? 7.135 7.750 -18.260 1.00 94.25 88 THR A CA 1
ATOM 698 C C . THR A 1 88 ? 8.466 8.249 -18.795 1.00 94.25 88 THR A C 1
ATOM 700 O O . THR A 1 88 ? 9.188 7.521 -19.471 1.00 94.25 88 THR A O 1
ATOM 703 N N . MET A 1 89 ? 8.781 9.503 -18.483 1.00 94.62 89 MET A N 1
ATOM 704 C CA . MET A 1 89 ? 10.093 10.083 -18.748 1.00 94.62 89 MET A CA 1
ATOM 705 C C . MET A 1 89 ? 11.022 9.768 -17.576 1.00 94.62 89 MET A C 1
ATOM 707 O O . MET A 1 89 ? 10.583 9.809 -16.424 1.00 94.62 89 MET A O 1
ATOM 711 N N . TYR A 1 90 ? 12.293 9.500 -17.850 1.00 91.38 90 TYR A N 1
ATOM 712 C CA . TYR A 1 90 ? 13.306 9.291 -16.817 1.00 91.38 90 TYR A CA 1
ATOM 713 C C . TYR A 1 90 ? 14.690 9.749 -17.300 1.00 91.38 90 TYR A C 1
ATOM 715 O O . TYR A 1 90 ? 14.890 9.960 -18.495 1.00 91.38 90 TYR A O 1
ATOM 723 N N . ASN A 1 91 ? 15.628 9.951 -16.370 1.00 92.94 91 ASN A N 1
ATOM 724 C CA . ASN A 1 91 ? 17.024 10.234 -16.707 1.00 92.94 91 ASN A CA 1
ATOM 725 C C . ASN A 1 91 ? 17.821 8.931 -16.642 1.00 92.94 91 ASN A C 1
ATOM 727 O O . ASN A 1 91 ? 17.834 8.273 -15.600 1.00 92.94 91 ASN A O 1
ATOM 731 N N . GLU A 1 92 ? 18.481 8.574 -17.737 1.00 90.44 92 GLU A N 1
ATOM 732 C CA . GLU A 1 92 ? 19.309 7.373 -17.817 1.00 90.44 92 GLU A CA 1
ATOM 733 C C . GLU A 1 92 ? 20.587 7.531 -16.982 1.00 90.44 92 GLU A C 1
ATOM 735 O O . GLU A 1 92 ? 21.181 8.608 -16.932 1.00 90.44 92 GLU A O 1
ATOM 740 N N . ILE A 1 93 ? 20.992 6.472 -16.278 1.00 86.94 93 ILE A N 1
ATOM 741 C CA . ILE A 1 93 ? 22.011 6.558 -15.218 1.00 86.94 93 ILE A CA 1
ATOM 742 C C . ILE A 1 93 ? 23.399 6.874 -15.793 1.00 86.94 93 ILE A C 1
ATOM 744 O O . ILE A 1 93 ? 24.160 7.608 -15.165 1.00 86.94 93 ILE A O 1
ATOM 748 N N . SER A 1 94 ? 23.740 6.350 -16.974 1.00 90.00 94 SER A N 1
ATOM 749 C CA . SER A 1 94 ? 25.070 6.513 -17.564 1.00 90.00 94 SER A CA 1
ATOM 750 C C . SER A 1 94 ? 25.244 7.854 -18.275 1.00 90.00 94 SER A C 1
ATOM 752 O O . SER A 1 94 ? 26.253 8.529 -18.091 1.00 90.00 94 SER A O 1
ATOM 754 N N . THR A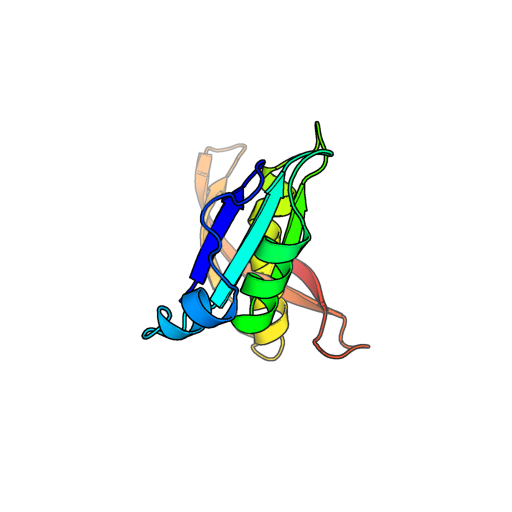 1 95 ? 24.300 8.235 -19.129 1.00 90.56 95 THR A N 1
ATOM 755 C CA . THR A 1 95 ? 24.394 9.415 -20.002 1.00 90.56 95 THR A CA 1
ATOM 756 C C . THR A 1 95 ? 23.654 10.626 -19.449 1.00 90.56 95 THR A C 1
ATOM 758 O O . THR A 1 95 ? 23.843 11.731 -19.949 1.00 90.56 95 THR A O 1
ATOM 761 N N . THR A 1 96 ? 22.820 10.452 -18.415 1.00 88.62 96 THR A N 1
ATOM 762 C CA . THR A 1 96 ? 21.929 11.494 -17.863 1.00 88.62 96 THR A CA 1
ATOM 763 C C . THR A 1 96 ? 20.940 12.052 -18.898 1.00 88.62 96 THR A C 1
ATOM 765 O O . THR A 1 96 ? 20.269 13.059 -18.664 1.00 88.62 96 THR A O 1
ATOM 768 N N . ASN A 1 97 ? 20.801 11.389 -20.049 1.00 93.25 97 ASN A N 1
ATOM 769 C CA . ASN A 1 97 ? 19.847 11.786 -21.069 1.00 93.25 97 ASN A CA 1
ATOM 770 C C . ASN A 1 97 ? 18.422 11.510 -20.599 1.00 93.25 97 ASN A C 1
ATOM 772 O O . ASN A 1 97 ? 18.139 10.510 -19.937 1.00 93.25 97 ASN A O 1
ATOM 776 N N . LYS A 1 98 ? 17.510 12.399 -20.994 1.00 93.94 98 LYS A N 1
ATOM 777 C CA . LYS A 1 98 ? 16.076 12.192 -20.806 1.00 93.94 98 LYS A CA 1
ATOM 778 C C . LYS A 1 98 ? 15.583 11.187 -21.834 1.00 93.94 98 LYS A C 1
ATOM 780 O O . LYS A 1 98 ? 15.560 11.496 -23.023 1.00 93.94 98 LYS A O 1
ATOM 785 N N . LEU A 1 99 ? 15.161 10.026 -21.361 1.00 94.19 99 LEU A N 1
ATOM 786 C CA . LEU A 1 99 ? 14.545 8.981 -22.165 1.00 94.19 99 LEU A CA 1
ATOM 787 C C . LEU A 1 99 ? 13.069 8.831 -21.795 1.00 94.19 99 LEU A C 1
ATOM 789 O O . LEU A 1 99 ? 12.594 9.371 -20.790 1.00 94.19 99 LEU A O 1
ATOM 793 N N . ILE A 1 100 ? 12.346 8.107 -22.640 1.00 95.50 100 ILE A N 1
ATOM 794 C CA . ILE A 1 100 ? 10.969 7.688 -22.409 1.00 95.50 100 ILE A CA 1
ATOM 795 C C . ILE A 1 100 ? 10.944 6.164 -22.364 1.00 95.50 100 ILE A C 1
ATOM 797 O O . ILE A 1 100 ? 11.619 5.525 -23.158 1.00 95.50 100 ILE A O 1
ATOM 801 N N . THR A 1 101 ? 10.169 5.594 -21.448 1.00 95.56 101 THR A N 1
ATOM 802 C CA . THR A 1 101 ? 10.015 4.142 -21.329 1.00 95.56 101 THR A CA 1
ATOM 803 C C . THR A 1 101 ? 8.545 3.766 -21.241 1.00 95.56 101 THR A C 1
ATOM 805 O O . THR A 1 101 ? 7.736 4.492 -20.644 1.00 95.56 101 THR A O 1
ATOM 808 N N . GLY A 1 102 ? 8.183 2.650 -21.865 1.00 96.25 102 GLY A N 1
ATOM 809 C CA . GLY A 1 102 ? 6.847 2.071 -21.815 1.00 96.25 102 GLY A CA 1
ATOM 810 C C . GLY A 1 102 ? 6.804 0.918 -20.823 1.00 96.25 102 GLY A C 1
ATOM 811 O O . GLY A 1 102 ? 7.427 -0.114 -21.052 1.00 96.25 102 GLY A O 1
ATOM 812 N N . CYS A 1 103 ? 6.035 1.062 -19.744 1.00 95.38 103 CYS A N 1
ATOM 813 C CA . CYS A 1 103 ? 5.942 0.066 -18.678 1.00 95.38 103 CYS A CA 1
ATOM 814 C C . CYS A 1 103 ? 4.591 -0.663 -18.660 1.00 95.38 103 CYS A C 1
ATOM 816 O O . CYS A 1 103 ? 3.530 -0.045 -18.812 1.00 95.38 103 CYS A O 1
ATOM 818 N N . LEU A 1 104 ? 4.625 -1.972 -18.395 1.00 94.56 104 LEU A N 1
ATOM 819 C CA . LEU A 1 104 ? 3.457 -2.830 -18.203 1.00 94.56 104 LEU A CA 1
ATOM 820 C C . LEU A 1 104 ? 3.639 -3.736 -16.964 1.00 94.56 104 LEU A C 1
ATOM 822 O O . LEU A 1 104 ? 4.660 -4.417 -16.848 1.00 94.56 104 LEU A O 1
ATOM 826 N N . PRO A 1 105 ? 2.662 -3.787 -16.039 1.00 93.62 105 PRO A N 1
ATOM 827 C CA . PRO A 1 105 ? 2.720 -4.689 -14.892 1.00 93.62 105 PRO A CA 1
ATOM 828 C C . PRO A 1 105 ? 2.462 -6.150 -15.292 1.00 93.62 105 PRO A C 1
ATOM 830 O O . PRO A 1 105 ? 1.571 -6.452 -16.093 1.00 93.62 105 PRO A O 1
ATOM 833 N N . ALA A 1 106 ? 3.217 -7.062 -14.683 1.00 93.00 106 ALA A N 1
ATOM 834 C CA . ALA A 1 106 ? 3.046 -8.505 -14.789 1.00 93.00 106 ALA A CA 1
ATOM 835 C C . ALA A 1 106 ? 2.418 -9.052 -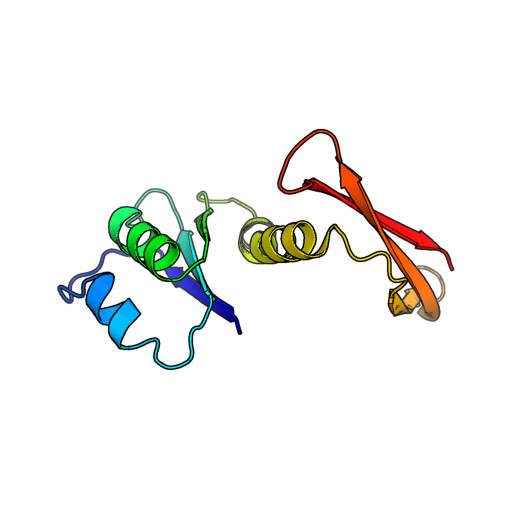13.501 1.00 93.00 106 ALA A C 1
ATOM 837 O O . ALA A 1 106 ? 2.811 -8.667 -12.399 1.00 93.00 106 ALA A O 1
ATOM 838 N N . TYR A 1 107 ? 1.455 -9.966 -13.641 1.00 94.06 107 TYR A N 1
ATOM 839 C CA . TYR A 1 107 ? 0.701 -10.510 -12.513 1.00 94.06 107 TYR A CA 1
ATOM 840 C C . TYR A 1 107 ? 0.681 -12.036 -12.510 1.00 94.06 107 TYR A C 1
ATOM 842 O O . TYR A 1 107 ? 0.542 -12.649 -13.570 1.00 94.06 107 TYR A O 1
ATOM 850 N N . ASP A 1 108 ? 0.712 -12.630 -11.319 1.00 94.00 108 ASP A N 1
ATOM 851 C CA . ASP A 1 108 ? 0.358 -14.029 -11.099 1.00 94.00 108 ASP A CA 1
ATOM 852 C C . ASP A 1 108 ? -1.165 -14.170 -11.127 1.00 94.00 108 ASP A C 1
ATOM 854 O O . ASP A 1 108 ? -1.886 -13.591 -10.309 1.00 94.00 108 ASP A O 1
ATOM 858 N N . ARG A 1 109 ? -1.649 -14.942 -12.103 1.00 92.56 109 ARG A N 1
ATOM 859 C CA . ARG A 1 109 ? -3.077 -15.147 -12.368 1.00 92.56 109 ARG A CA 1
ATOM 860 C C . ARG A 1 109 ? -3.628 -16.451 -11.792 1.00 92.56 109 ARG A C 1
ATOM 862 O O . ARG A 1 109 ? -4.792 -16.758 -12.029 1.00 92.56 109 ARG A O 1
ATOM 869 N N . SER A 1 110 ? -2.823 -17.204 -11.044 1.00 94.94 110 SER A N 1
ATOM 870 C CA . SER A 1 110 ? -3.256 -18.445 -10.391 1.00 94.94 110 SER A CA 1
ATOM 871 C C . SER A 1 110 ? -4.149 -18.215 -9.161 1.00 94.94 110 SER A C 1
ATOM 873 O O . SER A 1 110 ? -4.860 -19.130 -8.749 1.00 94.94 110 SER A O 1
ATOM 875 N N . ARG A 1 111 ? -4.162 -16.995 -8.598 1.00 89.25 111 ARG A N 1
ATOM 876 C CA . ARG A 1 111 ? -4.943 -16.612 -7.406 1.00 89.25 111 ARG A CA 1
ATOM 877 C C . ARG A 1 111 ? -5.784 -15.348 -7.605 1.00 89.25 111 ARG A C 1
ATOM 879 O O . ARG A 1 111 ? -5.535 -14.568 -8.522 1.00 89.25 111 ARG A O 1
ATOM 886 N N . GLN A 1 112 ? -6.776 -15.149 -6.729 1.00 86.50 112 GLN A N 1
ATOM 887 C CA . GLN A 1 112 ? -7.604 -13.938 -6.662 1.00 86.50 112 GLN A CA 1
ATOM 888 C C . GLN A 1 112 ? -7.457 -13.245 -5.290 1.00 86.50 112 GLN A C 1
ATOM 890 O O . GLN A 1 112 ? -7.627 -13.924 -4.275 1.00 86.50 112 GLN A O 1
ATOM 895 N N . PRO A 1 113 ? -7.180 -11.923 -5.235 1.00 87.12 113 PRO A N 1
ATOM 896 C CA . PRO A 1 113 ? -6.837 -11.055 -6.369 1.00 87.12 113 PRO A CA 1
ATOM 897 C C . PRO A 1 113 ? -5.494 -11.458 -7.006 1.00 87.12 113 PRO A C 1
ATOM 899 O O . PRO A 1 113 ? -4.647 -12.061 -6.342 1.00 87.12 113 PRO A O 1
ATOM 902 N N . HIS A 1 114 ? -5.311 -11.158 -8.299 1.00 92.12 114 HIS A N 1
ATOM 903 C CA . HIS A 1 114 ? -4.048 -11.456 -8.984 1.00 92.12 114 HIS A CA 1
ATOM 904 C C . HIS A 1 114 ? -2.896 -10.684 -8.334 1.00 92.12 114 HIS A C 1
ATOM 906 O O . HIS A 1 114 ? -3.003 -9.474 -8.131 1.00 92.12 114 HIS A O 1
ATOM 912 N N . ALA A 1 115 ? -1.785 -11.367 -8.079 1.00 91.81 115 ALA A N 1
ATOM 913 C CA . ALA A 1 115 ? -0.631 -10.787 -7.401 1.00 91.81 115 ALA A CA 1
ATOM 914 C C . ALA A 1 115 ? 0.263 -10.014 -8.355 1.00 91.81 115 ALA A C 1
ATOM 916 O O . ALA A 1 115 ? 0.538 -10.516 -9.443 1.00 91.81 115 ALA A O 1
ATOM 917 N N . LEU A 1 116 ? 0.797 -8.864 -7.951 1.00 91.94 116 LEU A N 1
ATOM 918 C CA . LEU A 1 116 ? 1.854 -8.210 -8.724 1.00 91.94 116 LEU A CA 1
ATOM 919 C C . LEU A 1 116 ? 3.151 -9.033 -8.631 1.00 91.94 116 LEU A C 1
ATOM 921 O O . LEU A 1 116 ? 3.659 -9.262 -7.538 1.00 91.94 116 LEU A O 1
ATOM 925 N N . LEU A 1 117 ? 3.693 -9.453 -9.776 1.00 93.00 117 LEU A N 1
ATOM 926 C CA . LEU A 1 117 ? 5.019 -10.080 -9.864 1.00 93.00 117 LEU A CA 1
ATOM 927 C C . LEU A 1 117 ? 6.119 -9.041 -10.090 1.00 93.00 117 LEU A C 1
ATOM 929 O O . LEU A 1 117 ? 7.242 -9.206 -9.627 1.00 93.00 117 LEU A O 1
ATOM 933 N N . GLY A 1 118 ? 5.795 -7.976 -10.820 1.00 92.25 118 GLY A N 1
ATOM 934 C CA . GLY A 1 118 ? 6.726 -6.905 -11.143 1.00 92.25 118 GLY A CA 1
ATOM 935 C C . GLY A 1 118 ? 6.218 -6.040 -12.288 1.00 92.25 118 GLY A C 1
ATOM 936 O O . GLY A 1 118 ? 5.062 -6.142 -12.708 1.00 92.25 118 GLY A O 1
ATOM 937 N N . VAL A 1 119 ? 7.097 -5.187 -12.805 1.00 92.81 119 VAL A N 1
ATOM 938 C CA . VAL A 1 119 ? 6.821 -4.308 -13.944 1.00 92.81 119 VAL A CA 1
ATOM 939 C C . VAL A 1 119 ? 7.902 -4.528 -14.991 1.00 92.81 119 VAL A C 1
ATOM 941 O O . VAL A 1 119 ? 9.086 -4.523 -14.668 1.00 92.81 119 VAL A O 1
ATOM 944 N N . VAL A 1 120 ? 7.487 -4.732 -16.238 1.00 93.75 120 VAL A N 1
ATOM 945 C CA . VAL A 1 120 ? 8.388 -4.810 -17.390 1.00 93.75 120 VAL A CA 1
ATOM 946 C C . VAL A 1 120 ? 8.343 -3.468 -18.100 1.00 93.75 120 VAL A C 1
ATOM 948 O O . VAL A 1 120 ? 7.253 -2.986 -18.410 1.00 93.75 120 VAL A O 1
ATOM 951 N N . CYS A 1 121 ? 9.505 -2.876 -18.351 1.00 93.81 121 CYS A N 1
ATOM 952 C CA . CYS A 1 121 ? 9.640 -1.626 -19.089 1.00 93.81 121 CYS A CA 1
ATOM 953 C C . CYS A 1 121 ? 10.588 -1.824 -20.275 1.00 93.81 121 CYS A C 1
ATOM 955 O O . CYS A 1 121 ? 11.521 -2.625 -20.191 1.00 93.81 121 CYS A O 1
ATOM 957 N N . MET A 1 122 ? 10.318 -1.127 -21.375 1.00 91.81 122 MET A N 1
ATOM 958 C CA . MET A 1 122 ? 11.157 -1.110 -22.571 1.00 91.81 122 MET A CA 1
ATOM 959 C C . MET A 1 122 ? 11.289 0.328 -23.071 1.00 91.81 122 MET A C 1
ATOM 961 O O . MET A 1 122 ? 10.291 1.056 -23.128 1.00 91.81 122 MET A O 1
ATOM 965 N N . ASP A 1 123 ? 12.521 0.684 -23.418 1.00 85.94 123 ASP A N 1
ATOM 966 C CA . ASP A 1 123 ? 12.911 1.965 -24.009 1.00 85.94 123 ASP A CA 1
ATOM 967 C C . ASP A 1 123 ? 12.895 1.903 -25.538 1.00 85.94 123 ASP A C 1
ATOM 969 O O . ASP A 1 123 ? 13.282 0.842 -26.087 1.00 85.94 123 ASP A O 1
#

Radius of gyration: 18.23 Å; chains: 1; bounding box: 43×31×50 Å

Sequence (123 aa):
RIMLFLTDGHDGSGVTAQEVTAMNRFNYTVFTYSFGSQADYTLPKAIACANRGIWYHVNDGGNIGDVMSSYFTYYAEVLSTRKQIRWTMYNEISTTNKLITGCLPAYDRSRQPHALLGVVCMD

Foldseek 3Di:
DEDEEEDQADDPPPDALVVLLVVPPVLHQYEYEHEEPRGDPPRNQSNNVSRVHHYYYHYDVHDPVVRSCCVVFVVCLVCVVDFDWDKDWDQDPPPRDIDIKTKTWDWQPPDPSTGTPDIDIDD

Secondary structure (DSSP, 8-state):
-EEEEEE-S---S---HHHHHHH-TT--EEEEEEESTTS--HHHHHHHHHTT--EEEE-TTS-HHHHHHTHHHHHHHHTTT----EEEEEE-TTT--EEEEEEEEEEE-SSSSPEEEEEEEE-

Organism: NCBI:txid327968

pLDDT: mean 92.12, std 3.42, range [80.56, 96.75]